Protein AF-A0A939J9A8-F1 (afdb_monomer_lite)

Radius of gyration: 15.21 Å; chains: 1; bounding box: 39×29×40 Å

Secondary structure (DSSP, 8-state):
--PPPHHHHHHHHHHIIIIIHHHHHHT-BTB---HHHHHHHHHHHHHHHHHH--HHHHHHHHHHTTSS-B-HHHHHHHH-TT----THHHHHHHHHHHHHHHHHHHTTSEEEETTTEEEE-HHHHHHHHHHHHTT-

Foldseek 3Di:
DDDPDVVVVVVLVVLCPPPQCVLVVVVAPPPPDDLVNLLVSCVVCVVVVVVVADPLLLLLLVVLVVDAKAFLLRSVCVVCVPDDDDDPVSVVNSVVSVVSQVSCVSSVQWDDDPNGIIHGDSNVVSSSVVVVVVVD

pLDDT: mean 75.61, std 18.68, range [32.75, 95.0]

Sequence (136 aa):
MFGLPEQILSAIIGALATFGAEVFSKYAPGKSETKKEADKAVDEVYANLVTQITKGNIKALKILDKEESQSPEQVREKMYPSIFLVGKQEKEFDGEFRYRLEYLRVLGLTYTHSGTEYSLTALGKSFLNRYKREGL

Organism: NCBI:txid2816474

Structure (mmCIF, N/CA/C/O backbone):
data_AF-A0A939J9A8-F1
#
_entry.id   AF-A0A939J9A8-F1
#
loop_
_atom_site.group_PDB
_atom_site.id
_atom_site.type_symbol
_atom_site.label_atom_id
_atom_site.label_alt_id
_atom_site.label_comp_id
_atom_site.label_asym_id
_atom_site.label_entity_id
_atom_site.label_seq_id
_atom_site.pdbx_PDB_ins_code
_atom_site.Cartn_x
_atom_site.Cartn_y
_atom_site.Cartn_z
_atom_site.occupancy
_atom_site.B_iso_or_equiv
_atom_site.auth_seq_id
_atom_site.auth_comp_id
_atom_site.auth_asym_id
_atom_site.auth_atom_id
_atom_site.pdbx_PDB_model_num
ATOM 1 N N . MET A 1 1 ? -5.006 -13.955 22.233 1.00 34.69 1 MET A N 1
ATOM 2 C CA . MET A 1 1 ? -3.596 -13.534 22.348 1.00 34.69 1 MET A CA 1
ATOM 3 C C . MET A 1 1 ? -2.996 -13.722 20.962 1.00 34.69 1 MET A C 1
ATOM 5 O O . MET A 1 1 ? -2.694 -14.846 20.603 1.00 34.69 1 MET A O 1
ATOM 9 N N . PHE A 1 2 ? -2.965 -12.678 20.137 1.00 32.75 2 PHE A N 1
ATOM 10 C CA . PHE A 1 2 ? -2.350 -12.728 18.807 1.00 32.75 2 PHE A CA 1
ATOM 11 C C . PHE A 1 2 ? -1.461 -11.496 18.675 1.00 32.75 2 PHE A C 1
ATOM 13 O O . PHE A 1 2 ? -1.844 -10.492 18.093 1.00 32.75 2 PHE A O 1
ATOM 20 N N . GLY A 1 3 ? -0.289 -11.554 19.307 1.00 35.94 3 GLY A N 1
ATOM 21 C CA . GLY A 1 3 ? 0.820 -10.730 18.853 1.00 35.94 3 GLY A CA 1
ATOM 22 C C . GLY A 1 3 ? 1.309 -11.351 17.554 1.00 35.94 3 GLY A C 1
ATOM 23 O O . GLY A 1 3 ? 1.575 -12.555 17.525 1.00 35.94 3 GLY A O 1
ATOM 24 N N . LEU A 1 4 ? 1.387 -10.573 16.476 1.00 41.69 4 LEU A N 1
ATOM 25 C CA . LEU A 1 4 ? 2.171 -10.993 15.320 1.00 41.69 4 LEU A CA 1
ATOM 26 C C . LEU A 1 4 ? 3.588 -11.310 15.836 1.00 41.69 4 LEU A C 1
ATOM 28 O O . LEU A 1 4 ? 4.176 -10.456 16.504 1.00 41.69 4 LEU A O 1
ATOM 32 N N . PRO A 1 5 ? 4.114 -12.528 15.619 1.00 44.69 5 PRO A N 1
ATOM 33 C CA . PRO A 1 5 ? 5.388 -12.927 16.201 1.00 44.69 5 PRO A CA 1
ATOM 34 C C . PRO A 1 5 ? 6.497 -11.994 15.712 1.00 44.69 5 PRO A C 1
ATOM 36 O O . PRO A 1 5 ? 6.554 -11.693 14.520 1.00 44.69 5 PRO A O 1
ATOM 39 N N . GLU A 1 6 ? 7.429 -11.605 16.585 1.00 42.38 6 GLU A N 1
ATOM 40 C CA . GLU A 1 6 ? 8.671 -10.885 16.228 1.00 42.38 6 GLU A CA 1
ATOM 41 C C . GLU A 1 6 ? 9.431 -11.538 15.055 1.00 42.38 6 GLU A C 1
ATOM 43 O O . GLU A 1 6 ? 10.187 -10.885 14.337 1.00 42.38 6 GLU A O 1
ATOM 48 N N . GLN A 1 7 ? 9.173 -12.825 14.814 1.00 41.09 7 GLN A N 1
ATOM 49 C CA . GLN A 1 7 ? 9.662 -13.606 13.682 1.00 41.09 7 GLN A CA 1
ATOM 50 C C . GLN A 1 7 ? 9.148 -13.099 12.325 1.00 41.09 7 GLN A C 1
ATOM 52 O O . GLN A 1 7 ? 9.891 -13.159 11.353 1.00 41.09 7 GLN A O 1
ATOM 57 N N . ILE A 1 8 ? 7.930 -12.548 12.237 1.00 44.16 8 ILE A N 1
ATOM 58 C CA . ILE A 1 8 ? 7.401 -11.935 11.005 1.00 44.16 8 ILE A CA 1
ATOM 59 C C . ILE A 1 8 ? 8.080 -10.588 10.758 1.00 44.16 8 ILE A C 1
ATOM 61 O O . ILE A 1 8 ? 8.473 -10.305 9.631 1.00 44.16 8 ILE A O 1
ATOM 65 N N . LEU A 1 9 ? 8.294 -9.787 11.806 1.00 37.41 9 LEU A N 1
ATOM 66 C CA . LEU A 1 9 ? 9.027 -8.522 11.703 1.00 37.41 9 LEU A CA 1
ATOM 67 C C . LEU A 1 9 ? 10.490 -8.763 11.285 1.00 37.41 9 LEU A C 1
ATOM 69 O O . LEU A 1 9 ? 10.992 -8.094 10.387 1.00 37.41 9 LEU A O 1
ATOM 73 N N . SER A 1 10 ? 11.139 -9.783 11.854 1.00 37.62 10 SER A N 1
ATOM 74 C CA . SER A 1 10 ? 12.488 -10.216 11.461 1.00 37.62 10 SER A CA 1
ATOM 75 C C . SER A 1 10 ? 12.539 -10.828 10.061 1.00 37.62 10 SER A C 1
ATOM 77 O O . SER A 1 10 ? 13.506 -10.597 9.343 1.00 37.62 10 SER A O 1
ATOM 79 N N . ALA A 1 11 ? 11.510 -11.561 9.629 1.00 40.38 11 ALA A N 1
ATOM 80 C CA . ALA A 1 11 ? 11.426 -12.095 8.269 1.00 40.38 11 ALA A CA 1
ATOM 81 C C . ALA A 1 11 ? 11.198 -10.989 7.227 1.00 40.38 11 ALA A C 1
ATOM 83 O O . ALA A 1 11 ? 11.768 -11.046 6.141 1.00 40.38 11 ALA A O 1
ATOM 84 N N . ILE A 1 12 ? 10.427 -9.952 7.569 1.00 44.69 12 ILE A N 1
ATOM 85 C CA . ILE A 1 12 ? 10.230 -8.760 6.734 1.00 44.69 12 ILE A CA 1
ATOM 86 C C . ILE A 1 12 ? 11.543 -7.976 6.618 1.00 44.69 12 ILE A C 1
ATOM 88 O O . ILE A 1 12 ? 11.954 -7.646 5.509 1.00 44.69 12 ILE A O 1
ATOM 92 N N . ILE A 1 13 ? 12.247 -7.746 7.730 1.00 45.38 13 ILE A N 1
ATOM 93 C CA . ILE A 1 13 ? 13.569 -7.095 7.736 1.00 45.38 13 ILE A CA 1
ATOM 94 C C . ILE A 1 13 ? 14.609 -7.950 6.985 1.00 45.38 13 ILE A C 1
ATOM 96 O O . ILE A 1 13 ? 15.407 -7.413 6.221 1.00 45.38 13 ILE A O 1
ATOM 100 N N . GLY A 1 14 ? 14.562 -9.277 7.127 1.00 42.84 14 GLY A N 1
ATOM 101 C CA . GLY A 1 14 ? 15.435 -10.220 6.423 1.00 42.84 14 GLY A CA 1
ATOM 102 C C . GLY A 1 14 ? 15.192 -10.271 4.911 1.00 42.84 14 GLY A C 1
ATOM 103 O O . GLY A 1 14 ? 16.150 -10.285 4.146 1.00 42.84 14 GLY A O 1
ATOM 104 N N . ALA A 1 15 ? 13.933 -10.219 4.466 1.00 41.22 15 ALA A N 1
ATOM 105 C CA . ALA A 1 15 ? 13.571 -10.156 3.046 1.00 41.22 15 ALA A CA 1
ATOM 106 C C . ALA A 1 15 ? 13.906 -8.792 2.405 1.00 41.22 15 ALA A C 1
ATOM 108 O O . ALA A 1 15 ? 14.199 -8.716 1.211 1.00 41.22 15 ALA A O 1
ATOM 109 N N . LEU A 1 16 ? 13.912 -7.716 3.201 1.00 48.53 16 LEU A N 1
ATOM 110 C CA . LEU A 1 16 ? 14.322 -6.370 2.787 1.00 48.53 16 LEU A CA 1
ATOM 111 C C . LEU A 1 16 ? 15.843 -6.215 2.642 1.00 48.53 16 LEU A C 1
ATOM 113 O O . LEU A 1 16 ? 16.293 -5.416 1.816 1.00 48.53 16 LEU A O 1
ATOM 117 N N . ALA A 1 17 ? 16.627 -6.969 3.417 1.00 46.38 17 ALA A N 1
ATOM 118 C CA . ALA A 1 17 ? 18.067 -6.764 3.554 1.00 46.38 17 ALA A CA 1
ATOM 119 C C . ALA A 1 17 ? 18.893 -7.127 2.309 1.00 46.38 17 ALA A C 1
ATOM 121 O O . ALA A 1 17 ? 20.022 -6.661 2.197 1.00 46.38 17 ALA A O 1
ATOM 122 N N . THR A 1 18 ? 18.378 -7.936 1.377 1.00 47.03 18 THR A N 1
ATOM 123 C CA . THR A 1 18 ? 19.220 -8.479 0.290 1.00 47.03 18 THR A CA 1
ATOM 124 C C . THR A 1 18 ? 18.895 -7.967 -1.112 1.00 47.03 18 THR A C 1
ATOM 126 O O . THR A 1 18 ? 19.705 -8.175 -2.007 1.00 47.03 18 THR A O 1
ATOM 129 N N . PHE A 1 19 ? 17.752 -7.307 -1.349 1.00 48.09 19 PHE A N 1
ATOM 130 C CA . PHE A 1 19 ? 17.405 -6.889 -2.723 1.00 48.09 19 PHE A CA 1
ATOM 131 C C . PHE A 1 19 ? 16.561 -5.611 -2.830 1.00 48.09 19 PHE A C 1
ATOM 133 O O . PHE A 1 19 ? 16.788 -4.793 -3.718 1.00 48.09 19 PHE A O 1
ATOM 140 N N . GLY A 1 20 ? 15.606 -5.394 -1.916 1.00 48.44 20 GLY A N 1
ATOM 141 C CA . GLY A 1 20 ? 14.723 -4.222 -1.962 1.00 48.44 20 GLY A CA 1
ATOM 142 C C . GLY A 1 20 ? 15.446 -2.909 -1.645 1.00 48.44 20 GLY A C 1
ATOM 143 O O . GLY A 1 20 ? 15.304 -1.929 -2.372 1.00 48.44 20 GLY A O 1
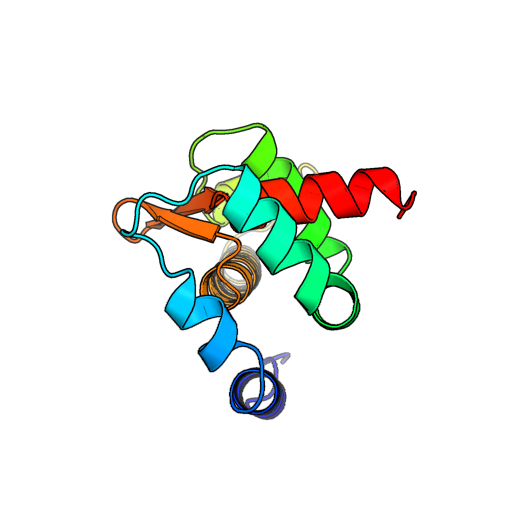ATOM 144 N N . ALA A 1 21 ? 16.274 -2.885 -0.599 1.00 50.69 21 ALA A N 1
ATOM 145 C CA . ALA A 1 21 ? 16.900 -1.649 -0.129 1.00 50.69 21 ALA A CA 1
ATOM 146 C C . ALA A 1 21 ? 17.854 -1.005 -1.158 1.00 50.69 21 ALA A C 1
ATOM 148 O O . ALA A 1 21 ? 17.912 0.219 -1.262 1.00 50.69 21 ALA A O 1
ATOM 149 N N . GLU A 1 22 ? 18.584 -1.796 -1.948 1.00 47.66 22 GLU A N 1
ATOM 150 C CA . GLU A 1 22 ? 19.593 -1.269 -2.879 1.00 47.66 22 GLU A CA 1
ATOM 151 C C . GLU A 1 22 ? 18.979 -0.695 -4.166 1.00 47.66 22 GLU A C 1
ATOM 153 O O . GLU A 1 22 ? 19.439 0.328 -4.676 1.00 47.66 22 GLU A O 1
ATOM 158 N N . VAL A 1 23 ? 17.895 -1.297 -4.665 1.00 52.19 23 VAL A N 1
ATOM 159 C CA . VAL A 1 23 ? 17.161 -0.759 -5.818 1.00 52.19 23 VAL A CA 1
ATOM 160 C C . VAL A 1 23 ? 16.297 0.426 -5.386 1.00 52.19 23 VAL A C 1
ATOM 162 O O . VAL A 1 23 ? 16.413 1.500 -5.965 1.00 52.19 23 VAL A O 1
ATOM 165 N N . PHE A 1 24 ? 15.508 0.301 -4.316 1.00 53.47 24 PHE A N 1
ATOM 166 C CA . PHE A 1 24 ? 14.611 1.379 -3.882 1.00 53.47 24 PHE A CA 1
ATOM 167 C C . PHE A 1 24 ? 15.338 2.577 -3.254 1.00 53.47 24 PHE A C 1
ATOM 169 O O . PHE A 1 24 ? 14.811 3.682 -3.305 1.00 53.47 24 PHE A O 1
ATOM 176 N N . SER A 1 25 ? 16.568 2.425 -2.742 1.00 52.91 25 SER A N 1
ATOM 177 C CA . SER A 1 25 ? 17.379 3.581 -2.315 1.00 52.91 25 SER A CA 1
ATOM 178 C C . SER A 1 25 ? 17.869 4.440 -3.484 1.00 52.91 25 SER A C 1
ATOM 180 O O . SER A 1 25 ? 17.976 5.660 -3.339 1.00 52.91 25 SER A O 1
ATOM 182 N N . LYS A 1 26 ? 18.121 3.847 -4.663 1.00 47.97 26 LYS A N 1
ATOM 183 C CA . LYS A 1 26 ? 18.420 4.614 -5.888 1.00 47.97 26 LYS A CA 1
ATOM 184 C C . LYS A 1 26 ? 17.226 5.459 -6.321 1.00 47.97 26 LYS A C 1
ATOM 186 O O . LYS A 1 26 ? 17.440 6.550 -6.851 1.00 47.97 26 LYS A O 1
ATOM 191 N N . TYR A 1 27 ? 16.027 4.961 -6.024 1.00 51.34 27 TYR A N 1
ATOM 192 C CA . TYR A 1 27 ? 14.739 5.537 -6.391 1.00 51.34 27 TYR A CA 1
ATOM 193 C C . TYR A 1 27 ? 13.975 6.147 -5.190 1.00 51.34 27 TYR A C 1
ATOM 195 O O . TYR A 1 27 ? 12.745 6.187 -5.131 1.00 51.34 27 TYR A O 1
ATOM 203 N N . ALA A 1 28 ? 14.711 6.557 -4.149 1.00 46.53 28 ALA A N 1
ATOM 204 C CA . ALA A 1 28 ? 14.122 7.071 -2.917 1.00 46.53 28 ALA A CA 1
ATOM 205 C C . ALA A 1 28 ? 13.477 8.463 -3.118 1.00 46.53 28 ALA A C 1
ATOM 207 O O . ALA A 1 28 ? 13.949 9.255 -3.943 1.00 46.53 28 ALA A O 1
ATOM 208 N N . PRO A 1 29 ? 12.443 8.815 -2.325 1.00 42.66 29 PRO A N 1
ATOM 209 C CA . PRO A 1 29 ? 11.700 10.063 -2.490 1.00 42.66 29 PRO A CA 1
ATOM 210 C C . PRO A 1 29 ? 12.617 11.285 -2.332 1.00 42.66 29 PRO A C 1
ATOM 212 O O . PRO A 1 29 ? 13.318 11.407 -1.330 1.00 42.66 29 PRO A O 1
ATOM 215 N N . GLY A 1 30 ? 12.604 12.198 -3.309 1.00 42.16 30 GLY A N 1
ATOM 216 C CA . GLY A 1 30 ? 13.393 13.442 -3.288 1.00 42.16 30 GLY A CA 1
ATOM 217 C C . GLY A 1 30 ? 14.303 13.640 -4.502 1.00 42.16 30 GLY A C 1
ATOM 218 O O . GLY A 1 30 ? 14.741 14.760 -4.762 1.00 42.16 30 GLY A O 1
ATOM 219 N N . LYS A 1 31 ? 14.534 12.592 -5.299 1.00 46.78 31 LYS A N 1
ATOM 220 C CA . LYS A 1 31 ? 15.016 12.733 -6.677 1.00 46.78 31 LYS A CA 1
ATOM 221 C C . LYS A 1 31 ? 13.796 12.813 -7.590 1.00 46.78 31 LYS A C 1
ATOM 223 O O . LYS A 1 31 ? 12.876 12.017 -7.454 1.00 46.78 31 LYS A O 1
ATOM 228 N N . SER A 1 32 ? 13.750 13.818 -8.461 1.00 43.00 32 SER A N 1
ATOM 229 C CA . SER A 1 32 ? 12.688 13.985 -9.459 1.00 43.00 32 SER A CA 1
ATOM 230 C C . SER A 1 32 ? 12.690 12.792 -10.418 1.00 43.00 32 SER A C 1
ATOM 232 O O . SER A 1 32 ? 13.319 12.847 -11.471 1.00 43.00 32 SER A O 1
ATOM 234 N N . GLU A 1 33 ? 12.006 11.713 -10.057 1.00 56.88 33 GLU A N 1
ATOM 235 C CA . GLU A 1 33 ? 11.796 10.579 -10.946 1.00 56.88 33 GLU A CA 1
ATOM 236 C C . GLU A 1 33 ? 10.790 10.945 -12.016 1.00 56.88 33 GLU A C 1
ATOM 238 O O . GLU A 1 33 ? 9.622 11.247 -11.752 1.00 56.88 33 GLU A O 1
ATOM 243 N N . THR A 1 34 ? 11.240 10.888 -13.260 1.00 65.31 34 THR A N 1
ATOM 244 C CA . THR A 1 34 ? 10.308 10.912 -14.374 1.00 65.31 34 THR A CA 1
ATOM 245 C C . THR A 1 34 ? 9.500 9.613 -14.360 1.00 65.31 34 THR A C 1
ATOM 247 O O . THR A 1 34 ? 10.016 8.539 -14.053 1.00 65.31 34 THR A O 1
ATOM 250 N N . LYS A 1 35 ? 8.222 9.674 -14.750 1.00 69.38 35 LYS A N 1
ATOM 251 C CA . LYS A 1 35 ? 7.342 8.493 -14.863 1.00 69.38 35 LYS A CA 1
ATOM 252 C C . LYS A 1 35 ? 8.006 7.310 -15.595 1.00 69.38 35 LYS A C 1
ATOM 254 O O . LYS A 1 35 ? 7.799 6.162 -15.229 1.00 69.38 35 LYS A O 1
ATOM 259 N N . LYS A 1 36 ? 8.838 7.599 -16.603 1.00 75.31 36 LYS A N 1
ATOM 260 C CA . LYS A 1 36 ? 9.565 6.602 -17.402 1.00 75.31 36 LYS A CA 1
ATOM 261 C C 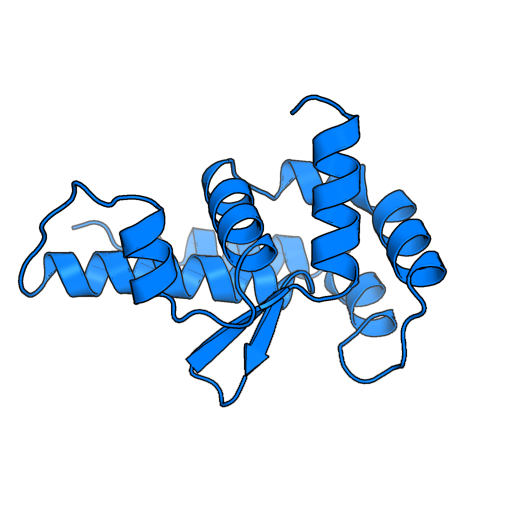. LYS A 1 36 ? 10.628 5.840 -16.598 1.00 75.31 36 LYS A C 1
ATOM 263 O O . LYS A 1 36 ? 10.828 4.653 -16.839 1.00 75.31 36 LYS A O 1
ATOM 268 N N . GLU A 1 37 ? 11.314 6.507 -15.675 1.00 72.06 37 GLU A N 1
ATOM 269 C CA . GLU A 1 37 ? 12.309 5.873 -14.802 1.00 72.06 37 GLU A CA 1
ATOM 270 C C . GLU A 1 37 ? 11.631 4.980 -13.766 1.00 72.06 37 GLU A C 1
ATOM 272 O O . GLU A 1 37 ? 12.075 3.851 -13.569 1.00 72.06 37 GLU A O 1
ATOM 277 N N . ALA A 1 38 ? 10.511 5.436 -13.199 1.00 71.81 38 ALA A N 1
ATOM 278 C CA . ALA A 1 38 ? 9.699 4.638 -12.287 1.00 71.81 38 ALA A CA 1
ATOM 279 C C . ALA A 1 38 ? 9.117 3.388 -12.971 1.00 71.81 38 ALA A C 1
ATOM 281 O O . ALA A 1 38 ? 9.194 2.292 -12.419 1.00 71.81 38 ALA A O 1
ATOM 282 N N . ASP A 1 39 ? 8.592 3.528 -14.195 1.00 78.06 39 ASP A N 1
ATOM 283 C CA . ASP A 1 39 ? 8.086 2.398 -14.984 1.00 78.06 39 ASP A CA 1
ATOM 284 C C . ASP A 1 39 ? 9.194 1.362 -15.245 1.00 78.06 39 ASP A C 1
ATOM 286 O O . ASP A 1 39 ? 8.981 0.170 -15.034 1.00 78.06 39 ASP A O 1
ATOM 290 N N . LYS A 1 40 ? 10.401 1.808 -15.623 1.00 77.69 40 LYS A N 1
ATOM 291 C CA . LYS A 1 40 ? 11.547 0.915 -15.851 1.00 77.69 40 LYS A CA 1
ATOM 292 C C . LYS A 1 40 ? 12.007 0.218 -14.566 1.00 77.69 40 LYS A C 1
ATOM 294 O O . LYS A 1 40 ? 12.240 -0.986 -14.583 1.00 77.69 40 LYS A O 1
ATOM 299 N N . ALA A 1 41 ? 12.121 0.957 -13.463 1.00 76.69 41 ALA A N 1
ATOM 300 C CA . ALA A 1 41 ? 12.528 0.407 -12.173 1.00 76.69 41 ALA A CA 1
ATOM 301 C C . ALA A 1 41 ? 11.544 -0.665 -11.692 1.00 76.69 41 ALA A C 1
ATOM 303 O O . ALA A 1 41 ? 11.955 -1.755 -11.298 1.00 76.69 41 ALA A O 1
ATOM 304 N N . VAL A 1 42 ? 10.239 -0.384 -11.792 1.00 79.88 42 VAL A N 1
ATOM 305 C CA . VAL A 1 42 ? 9.192 -1.374 -11.529 1.00 79.88 42 VAL A CA 1
ATOM 306 C C . VAL A 1 42 ? 9.367 -2.567 -12.450 1.00 79.88 42 VAL A C 1
ATOM 308 O O . VAL A 1 42 ? 9.305 -3.692 -11.967 1.00 79.88 42 VAL A O 1
ATOM 311 N N . ASP A 1 43 ? 9.623 -2.361 -13.742 1.00 81.62 43 ASP A N 1
ATOM 312 C CA . ASP A 1 43 ? 9.697 -3.471 -14.681 1.00 81.62 43 ASP A CA 1
ATOM 313 C C . ASP A 1 43 ? 10.792 -4.495 -14.353 1.00 81.62 43 ASP A C 1
ATOM 315 O O . ASP A 1 43 ? 10.584 -5.693 -14.570 1.00 81.62 43 ASP A O 1
ATOM 319 N N . GLU A 1 44 ? 11.907 -4.031 -13.787 1.00 78.06 44 GLU A N 1
ATOM 320 C CA . GLU A 1 44 ? 13.048 -4.849 -13.363 1.00 78.06 44 GLU A CA 1
ATOM 321 C C . GLU A 1 44 ? 12.771 -5.643 -12.074 1.00 78.06 44 GLU A C 1
ATOM 323 O O . GLU A 1 44 ? 13.263 -6.761 -11.922 1.00 78.06 44 GLU A O 1
ATOM 328 N N . VAL A 1 45 ? 11.965 -5.104 -11.151 1.00 75.69 45 VAL A N 1
ATOM 329 C CA . VAL A 1 45 ? 11.737 -5.713 -9.822 1.00 75.69 45 VAL A CA 1
ATOM 330 C C . VAL A 1 45 ? 10.342 -6.297 -9.623 1.00 75.69 45 VAL A C 1
ATOM 332 O O . VAL A 1 45 ? 10.091 -6.945 -8.606 1.00 75.69 45 VAL A O 1
ATOM 335 N N . TYR A 1 46 ? 9.425 -6.097 -10.570 1.00 81.88 46 TYR A N 1
ATOM 336 C CA . TYR A 1 46 ? 8.003 -6.390 -10.396 1.00 81.88 46 TYR A CA 1
ATOM 337 C C . TYR A 1 46 ? 7.731 -7.851 -10.018 1.00 81.88 46 TYR A C 1
ATOM 339 O O . TYR A 1 46 ? 6.954 -8.098 -9.098 1.00 81.88 46 TYR A O 1
ATOM 347 N N . ALA A 1 47 ? 8.395 -8.816 -10.666 1.00 82.75 47 ALA A N 1
ATOM 348 C CA . ALA A 1 47 ? 8.208 -10.242 -10.378 1.00 82.75 47 ALA A CA 1
ATOM 349 C C . ALA A 1 47 ? 8.540 -10.595 -8.915 1.00 82.75 47 ALA A C 1
ATOM 351 O O . ALA A 1 47 ? 7.871 -11.424 -8.303 1.00 82.75 47 ALA A O 1
ATOM 352 N N . ASN A 1 48 ? 9.527 -9.919 -8.326 1.00 77.56 48 ASN A N 1
ATOM 353 C CA . ASN A 1 48 ? 9.883 -10.098 -6.921 1.00 77.56 48 ASN A CA 1
ATOM 354 C C . ASN A 1 48 ? 8.955 -9.298 -6.006 1.00 77.56 48 ASN A C 1
ATOM 356 O O . ASN A 1 48 ? 8.564 -9.772 -4.947 1.00 77.56 48 ASN A O 1
ATOM 360 N N . LEU A 1 49 ? 8.573 -8.091 -6.413 1.00 78.25 49 LEU A N 1
ATOM 361 C CA . LEU A 1 49 ? 7.725 -7.217 -5.615 1.00 78.25 49 LEU A CA 1
ATOM 362 C C . LEU A 1 49 ? 6.304 -7.783 -5.469 1.00 78.25 49 LEU A C 1
ATOM 364 O O . LEU A 1 49 ? 5.737 -7.765 -4.379 1.00 78.25 49 LEU A O 1
ATOM 368 N N . VAL A 1 50 ? 5.736 -8.343 -6.539 1.00 84.75 50 VAL A N 1
ATOM 369 C CA . VAL A 1 50 ? 4.371 -8.887 -6.530 1.00 84.75 50 VAL A CA 1
ATOM 370 C C . VAL A 1 50 ? 4.240 -10.120 -5.629 1.00 84.75 50 VAL A C 1
ATOM 372 O O . VAL A 1 50 ? 3.193 -10.304 -5.016 1.00 84.75 50 VAL A O 1
ATOM 375 N N . THR A 1 51 ? 5.299 -10.924 -5.466 1.00 83.25 51 THR A N 1
ATOM 376 C CA . THR A 1 51 ? 5.281 -12.097 -4.565 1.00 83.25 51 THR A CA 1
ATOM 377 C C . THR A 1 51 ? 5.306 -11.710 -3.088 1.00 83.25 51 THR A C 1
ATOM 379 O O . THR A 1 51 ? 4.849 -12.477 -2.243 1.00 83.25 51 THR A O 1
ATOM 382 N N . GLN A 1 52 ? 5.783 -10.505 -2.772 1.00 80.06 52 GLN A N 1
ATOM 383 C CA . GLN A 1 52 ? 5.829 -9.974 -1.410 1.00 80.06 52 GLN A CA 1
ATOM 384 C C . GLN A 1 52 ? 4.567 -9.177 -1.032 1.00 80.06 52 GLN A C 1
ATOM 386 O O . GLN A 1 52 ? 4.327 -8.870 0.137 1.00 80.06 52 GLN A O 1
ATOM 391 N N . ILE A 1 53 ? 3.721 -8.841 -2.008 1.00 85.00 53 ILE A N 1
ATOM 392 C CA . ILE A 1 53 ? 2.556 -7.981 -1.807 1.00 85.00 53 ILE A CA 1
ATOM 393 C C . ILE A 1 53 ? 1.277 -8.813 -1.712 1.00 85.00 53 ILE A C 1
ATOM 395 O O . ILE A 1 53 ? 0.866 -9.509 -2.632 1.00 85.00 53 ILE A O 1
ATOM 399 N N . THR A 1 54 ? 0.590 -8.695 -0.574 1.00 88.56 54 THR A N 1
ATOM 400 C CA . THR A 1 54 ? -0.690 -9.383 -0.345 1.00 88.56 54 THR A CA 1
ATOM 401 C C . THR A 1 54 ? -1.854 -8.693 -1.066 1.00 88.56 54 THR A C 1
ATOM 403 O O . THR A 1 54 ? -1.815 -7.493 -1.341 1.00 88.56 54 THR A O 1
ATOM 406 N N . LYS A 1 55 ? -2.977 -9.398 -1.269 1.00 88.31 55 LYS A N 1
ATOM 407 C CA . LYS A 1 55 ? -4.215 -8.787 -1.803 1.00 88.31 55 LYS A CA 1
ATOM 408 C C . LYS A 1 55 ? -4.694 -7.582 -0.978 1.00 88.31 55 LYS A C 1
ATOM 410 O O . LYS A 1 55 ? -5.197 -6.610 -1.538 1.00 88.31 55 LYS A O 1
ATOM 415 N N . GLY A 1 56 ? -4.507 -7.618 0.344 1.00 88.31 56 GLY A N 1
ATOM 416 C CA . GLY A 1 56 ? -4.821 -6.485 1.221 1.00 88.31 56 GLY A CA 1
ATOM 417 C C . GLY A 1 56 ? -3.918 -5.272 0.970 1.00 88.31 56 GLY A C 1
ATOM 418 O O . GLY A 1 56 ? -4.396 -4.142 0.979 1.00 88.31 56 GLY A O 1
ATOM 419 N N . ASN A 1 57 ? -2.637 -5.498 0.656 1.00 93.00 57 ASN A N 1
ATOM 420 C CA . ASN A 1 57 ? -1.707 -4.435 0.266 1.00 93.00 57 ASN A CA 1
ATOM 421 C C . ASN A 1 57 ? -2.146 -3.793 -1.055 1.00 93.00 57 ASN A C 1
ATOM 423 O O . ASN A 1 57 ? -2.227 -2.573 -1.142 1.00 93.00 57 ASN A O 1
ATOM 427 N N . ILE A 1 58 ? -2.522 -4.604 -2.051 1.00 93.94 58 ILE A N 1
ATOM 428 C CA . ILE A 1 58 ? -3.069 -4.102 -3.321 1.00 93.94 58 ILE A CA 1
ATOM 429 C C . ILE A 1 58 ? -4.327 -3.264 -3.089 1.00 93.94 58 ILE A C 1
ATOM 431 O O . ILE A 1 58 ? -4.484 -2.205 -3.694 1.00 93.94 58 ILE A O 1
ATOM 435 N N . LYS A 1 59 ? -5.231 -3.706 -2.207 1.00 92.88 59 LYS A N 1
ATOM 436 C CA . LYS A 1 59 ? -6.446 -2.950 -1.881 1.00 92.88 59 LYS A CA 1
ATOM 437 C C . LYS A 1 59 ? -6.116 -1.606 -1.222 1.00 92.88 59 LYS A C 1
ATOM 439 O O . LYS A 1 59 ? -6.738 -0.615 -1.589 1.00 92.88 59 LYS A O 1
ATOM 444 N N . ALA A 1 60 ? -5.124 -1.555 -0.329 1.00 93.56 60 ALA A N 1
ATOM 445 C CA . ALA A 1 60 ? -4.641 -0.303 0.263 1.00 93.56 60 ALA A CA 1
ATOM 446 C C . ALA A 1 60 ? -4.073 0.637 -0.810 1.00 93.56 60 ALA A C 1
ATOM 448 O O . ALA A 1 60 ? -4.505 1.779 -0.914 1.00 93.56 60 ALA A O 1
ATOM 449 N N . LEU A 1 61 ? -3.185 0.133 -1.672 1.00 94.50 61 LEU A N 1
ATOM 450 C CA . LEU A 1 61 ? -2.614 0.910 -2.774 1.00 94.50 61 LEU A CA 1
ATOM 451 C C . LEU A 1 61 ? -3.712 1.455 -3.706 1.00 94.50 61 LEU A C 1
ATOM 453 O O . LEU A 1 61 ? -3.676 2.622 -4.068 1.00 94.50 61 LEU A O 1
ATOM 457 N N . LYS A 1 62 ? -4.732 0.653 -4.047 1.00 95.00 62 LYS A N 1
ATOM 458 C CA . LYS A 1 62 ? -5.882 1.093 -4.864 1.00 95.00 62 LYS A CA 1
ATOM 459 C C . LYS A 1 62 ? -6.730 2.179 -4.192 1.00 95.00 62 LYS A C 1
ATOM 461 O O . LYS A 1 62 ? -7.375 2.943 -4.903 1.00 95.00 62 LYS A O 1
ATOM 466 N N . ILE A 1 63 ? -6.780 2.223 -2.859 1.00 94.88 63 ILE A N 1
ATOM 467 C CA . ILE A 1 63 ? -7.434 3.309 -2.114 1.00 94.88 63 ILE A CA 1
ATOM 468 C C . ILE A 1 63 ? -6.594 4.587 -2.237 1.00 94.88 63 ILE A C 1
ATOM 470 O O . ILE A 1 63 ? -7.135 5.624 -2.601 1.00 94.88 63 ILE A O 1
ATOM 474 N N . LEU A 1 64 ? -5.277 4.489 -2.035 1.00 94.44 64 LEU A N 1
ATOM 475 C CA . LEU A 1 64 ? -4.335 5.610 -2.164 1.00 94.44 64 LEU A CA 1
ATOM 476 C C . LEU A 1 64 ? -4.141 6.108 -3.611 1.00 94.44 64 LEU A C 1
ATOM 478 O O . LEU A 1 64 ? -3.646 7.203 -3.824 1.00 94.44 64 LEU A O 1
ATOM 482 N N . ASP A 1 65 ? -4.498 5.315 -4.623 1.00 94.12 65 ASP A N 1
ATOM 483 C CA . ASP A 1 65 ? -4.481 5.735 -6.038 1.00 94.12 65 ASP A CA 1
ATOM 484 C C . ASP A 1 65 ? -5.626 6.702 -6.371 1.00 94.12 65 ASP A C 1
ATOM 486 O O . ASP A 1 65 ? -5.546 7.462 -7.333 1.00 94.12 65 ASP A O 1
ATOM 490 N N . LYS A 1 66 ? -6.714 6.649 -5.593 1.00 91.19 66 LYS A N 1
ATOM 491 C CA . LYS A 1 66 ? -7.929 7.444 -5.816 1.00 91.19 66 LYS A CA 1
ATOM 492 C C . LYS A 1 66 ? -7.964 8.740 -5.014 1.00 91.19 66 LYS A C 1
ATOM 494 O O . LYS A 1 66 ? -8.711 9.638 -5.380 1.00 91.19 66 LYS A O 1
ATOM 499 N N . GLU A 1 67 ? -7.195 8.809 -3.936 1.00 86.00 67 GLU A N 1
ATOM 500 C CA . GLU A 1 67 ? -7.209 9.888 -2.949 1.00 86.00 67 GLU A CA 1
ATOM 501 C C . GLU A 1 67 ? -5.781 10.409 -2.768 1.00 86.00 67 GLU A C 1
ATOM 503 O O . GLU A 1 67 ? -4.840 9.622 -2.826 1.00 86.00 67 GLU A O 1
ATOM 508 N N . GLU A 1 68 ? -5.588 11.708 -2.534 1.00 79.19 68 GLU A N 1
ATOM 509 C CA . GLU A 1 68 ? -4.231 12.268 -2.439 1.00 79.19 68 GLU A CA 1
ATOM 510 C C . GLU A 1 68 ? -3.439 11.720 -1.250 1.00 79.19 68 GLU A C 1
ATOM 512 O O . GLU A 1 68 ? -2.323 11.246 -1.442 1.00 79.19 68 GLU A O 1
ATOM 517 N N . SER A 1 69 ? -3.997 11.774 -0.039 1.00 90.69 69 SER A N 1
ATOM 518 C CA . SER A 1 69 ? -3.316 11.420 1.212 1.00 90.69 69 SER A CA 1
ATOM 519 C C . SER A 1 69 ? -4.321 10.840 2.200 1.00 90.69 69 SER A C 1
ATOM 521 O O . SER A 1 69 ? -5.429 11.366 2.309 1.00 90.69 69 SER A O 1
ATOM 523 N N . GLN A 1 70 ? -3.994 9.722 2.855 1.00 94.56 70 GLN A N 1
ATOM 524 C CA . GLN A 1 70 ? -4.910 9.030 3.772 1.00 94.56 70 GLN A CA 1
ATOM 525 C C . GLN A 1 70 ? -4.203 8.516 5.026 1.00 94.56 70 GLN A C 1
ATOM 527 O O . GLN A 1 70 ? -3.110 7.949 4.950 1.00 94.56 70 GLN A O 1
ATOM 532 N N . SER A 1 71 ? -4.856 8.638 6.178 1.00 93.81 71 SER A N 1
ATOM 533 C CA . SER A 1 71 ? -4.406 8.013 7.423 1.00 93.81 71 SER A CA 1
ATOM 534 C C . SER A 1 71 ? -4.669 6.493 7.424 1.00 93.81 71 SER A C 1
ATOM 536 O O . SER A 1 71 ? -5.520 6.007 6.664 1.00 93.81 71 SER A O 1
ATOM 538 N N . PRO A 1 72 ? -3.981 5.706 8.277 1.00 91.75 72 PRO A N 1
ATOM 539 C CA . PRO A 1 72 ? -4.262 4.277 8.440 1.00 91.75 72 PRO A CA 1
ATOM 540 C C . PRO A 1 72 ? -5.738 3.965 8.714 1.00 91.75 72 PRO A C 1
ATOM 542 O O . PRO A 1 72 ? -6.294 3.036 8.124 1.00 91.75 72 PRO A O 1
ATOM 545 N N . GLU A 1 73 ? -6.376 4.775 9.554 1.00 91.56 73 GLU A N 1
ATOM 546 C CA . GLU A 1 73 ? -7.773 4.646 9.961 1.00 91.56 73 GLU A CA 1
ATOM 547 C C . GLU A 1 73 ? -8.706 4.867 8.759 1.00 91.56 73 GLU A C 1
ATOM 549 O O . GLU A 1 73 ? -9.582 4.049 8.482 1.00 91.56 73 GLU A O 1
ATOM 554 N N . GLN A 1 74 ? -8.456 5.903 7.952 1.00 93.19 74 GLN A N 1
ATOM 555 C CA . GLN A 1 74 ? -9.242 6.173 6.745 1.00 93.19 74 GLN A CA 1
ATOM 556 C C . GLN A 1 74 ? -9.103 5.061 5.695 1.00 93.19 74 GLN A C 1
ATOM 558 O O . GLN A 1 74 ? -10.078 4.694 5.028 1.00 93.19 74 GLN A O 1
ATOM 5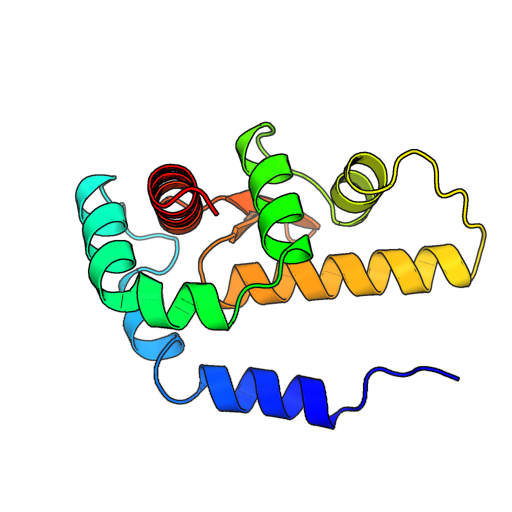63 N N . VAL A 1 75 ? -7.898 4.497 5.535 1.00 93.56 75 VAL A N 1
ATOM 564 C CA . VAL A 1 75 ? -7.675 3.349 4.643 1.00 93.56 75 VAL A CA 1
ATOM 565 C C . VAL A 1 75 ? -8.427 2.121 5.161 1.00 93.56 75 VAL A C 1
ATOM 567 O O . VAL A 1 75 ? -9.056 1.420 4.363 1.00 93.56 75 VAL A O 1
ATOM 570 N N . ARG A 1 76 ? -8.420 1.873 6.477 1.00 91.12 76 ARG A N 1
ATOM 571 C CA . ARG A 1 76 ? -9.186 0.790 7.112 1.00 91.12 76 ARG A CA 1
ATOM 572 C C . ARG A 1 76 ? -10.678 0.929 6.850 1.00 91.12 76 ARG A C 1
ATOM 574 O O . ARG A 1 76 ? -11.287 -0.032 6.381 1.00 91.12 76 ARG A O 1
ATOM 581 N N . GLU A 1 7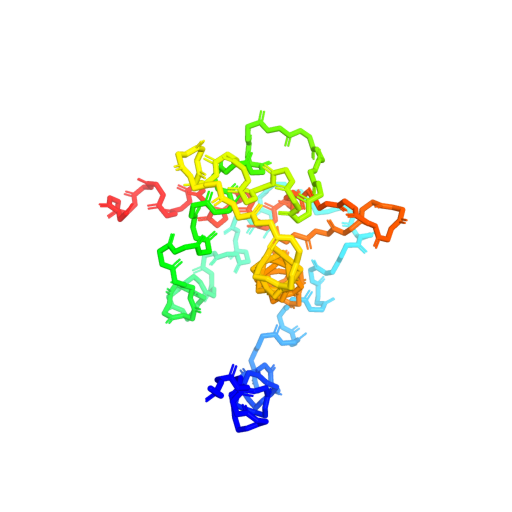7 ? -11.259 2.094 7.113 1.00 92.06 77 GLU A N 1
ATOM 582 C CA . GLU A 1 77 ? -12.695 2.348 6.936 1.00 92.06 77 GLU A CA 1
ATOM 583 C C . GLU A 1 77 ? -13.140 2.113 5.496 1.00 92.06 77 GLU A C 1
ATOM 585 O O . GLU A 1 77 ? -14.132 1.432 5.250 1.00 92.06 77 GLU A O 1
ATOM 590 N N . LYS A 1 78 ? -12.361 2.583 4.519 1.00 93.06 78 LYS A N 1
ATOM 591 C CA . LYS A 1 78 ? -12.641 2.331 3.098 1.00 93.06 78 LYS A CA 1
ATOM 592 C C . LYS A 1 78 ? -12.471 0.860 2.720 1.00 93.06 78 LYS A C 1
ATOM 594 O O . LYS A 1 78 ? -13.149 0.354 1.823 1.00 93.06 78 LYS A O 1
ATOM 599 N N . MET A 1 79 ? -11.550 0.156 3.371 1.00 90.94 79 MET A N 1
ATOM 600 C CA . MET A 1 79 ? -11.297 -1.254 3.100 1.00 90.94 79 MET A CA 1
ATOM 601 C C . MET A 1 79 ? -12.365 -2.168 3.705 1.00 90.94 79 MET A C 1
ATOM 603 O O . MET A 1 79 ? -12.702 -3.187 3.090 1.00 90.94 79 MET A O 1
ATOM 607 N N . TYR A 1 80 ? -12.891 -1.796 4.868 1.00 89.25 80 TYR A N 1
ATOM 608 C CA . TYR A 1 80 ? -13.843 -2.563 5.660 1.00 89.25 80 TYR A CA 1
ATOM 609 C C . TYR A 1 80 ? -14.961 -1.661 6.215 1.00 89.25 80 TYR A C 1
ATOM 611 O O . TYR A 1 80 ? -15.093 -1.526 7.431 1.00 89.25 80 TYR A O 1
ATOM 619 N N . PRO A 1 81 ? -15.809 -1.080 5.346 1.00 87.44 81 PRO A N 1
ATOM 620 C CA . PRO A 1 81 ? -16.808 -0.086 5.756 1.00 87.44 81 PRO A CA 1
ATOM 621 C C . PRO A 1 81 ? -17.908 -0.654 6.660 1.00 87.44 81 PRO A C 1
ATOM 623 O O . PRO A 1 81 ? -18.604 0.092 7.335 1.00 87.44 81 PRO A O 1
ATOM 626 N N . SER A 1 82 ? -18.080 -1.978 6.671 1.00 86.94 82 SER A N 1
ATOM 627 C CA . SER A 1 82 ? -19.106 -2.669 7.460 1.00 86.94 82 SER A CA 1
ATOM 628 C C . SER A 1 82 ? -18.586 -3.225 8.788 1.00 86.94 82 SER A C 1
ATOM 630 O O . SER A 1 82 ? -19.342 -3.872 9.508 1.00 86.94 82 SER A O 1
ATOM 632 N N . ILE A 1 83 ? -17.302 -3.029 9.105 1.00 84.19 83 ILE A N 1
ATOM 633 C CA . ILE A 1 83 ? -16.720 -3.481 10.368 1.00 84.19 83 ILE A CA 1
ATOM 634 C C . ILE A 1 83 ? -16.837 -2.351 11.390 1.00 84.19 83 ILE A C 1
ATOM 636 O O . ILE A 1 83 ? -16.206 -1.307 11.244 1.00 84.19 83 ILE A O 1
ATOM 640 N N . PHE A 1 84 ? -17.622 -2.592 12.440 1.00 81.94 84 PHE A N 1
ATOM 641 C CA . PHE A 1 84 ? -17.735 -1.701 13.590 1.00 81.94 84 PHE A CA 1
ATOM 642 C C . PHE A 1 84 ? -16.984 -2.319 14.772 1.00 81.94 84 PHE A C 1
ATOM 644 O O . PHE A 1 84 ? -17.410 -3.337 15.319 1.00 81.94 84 PHE A O 1
ATOM 651 N N . LEU A 1 85 ? -15.844 -1.733 15.133 1.00 82.44 85 LEU A N 1
ATOM 652 C CA . LEU A 1 85 ? -15.057 -2.120 16.304 1.00 82.44 85 LEU A CA 1
ATOM 653 C C . LEU A 1 85 ? -15.076 -0.974 17.306 1.00 82.44 85 LEU A C 1
ATOM 655 O O . LEU A 1 85 ? -15.181 0.182 16.918 1.00 82.44 85 LEU A O 1
ATOM 659 N N . VAL A 1 86 ? -14.958 -1.302 18.591 1.00 82.12 86 VAL A N 1
ATOM 660 C CA . VAL A 1 86 ? -14.866 -0.303 19.659 1.00 82.12 86 VAL A CA 1
ATOM 661 C C . VAL A 1 86 ? -13.731 -0.639 20.618 1.00 82.12 86 VAL A C 1
ATOM 663 O O . VAL A 1 86 ? -13.463 -1.803 20.937 1.00 82.12 86 VAL A O 1
ATOM 666 N N . GLY A 1 87 ? -13.060 0.397 21.114 1.00 85.75 87 GLY A N 1
ATOM 667 C CA . GLY A 1 87 ? -12.085 0.277 22.193 1.00 85.75 87 GLY A CA 1
ATOM 668 C C . GLY A 1 87 ? -10.810 -0.451 21.766 1.00 85.75 87 GLY A C 1
ATOM 669 O O . GLY A 1 87 ? -10.081 0.002 20.890 1.00 85.75 87 GLY A O 1
ATOM 670 N N . LYS A 1 88 ? -10.475 -1.560 22.435 1.00 85.38 88 LYS A N 1
ATOM 671 C CA . LYS A 1 88 ? -9.186 -2.243 22.230 1.00 85.38 88 LYS A CA 1
ATOM 672 C C . LYS A 1 88 ? -9.056 -2.874 20.837 1.00 85.38 88 LYS A C 1
ATOM 674 O O . LYS A 1 88 ? -7.984 -2.806 20.250 1.00 85.38 88 LYS A O 1
ATOM 679 N N . GLN A 1 89 ? -10.139 -3.451 20.320 1.00 81.62 89 GLN A N 1
ATOM 680 C CA . GLN A 1 89 ? -10.140 -4.136 19.022 1.00 81.62 89 GLN A CA 1
ATOM 681 C C . GLN A 1 89 ? -9.932 -3.158 17.864 1.00 81.62 89 GLN A C 1
ATOM 683 O O . GLN A 1 89 ? -9.200 -3.459 16.931 1.00 81.62 89 GLN A O 1
ATOM 688 N N . GLU A 1 90 ? -10.543 -1.977 17.957 1.00 84.19 90 GLU A N 1
ATOM 689 C CA . GLU A 1 90 ? -10.357 -0.892 16.993 1.00 84.19 90 GLU A CA 1
ATOM 690 C C . GLU A 1 90 ? -8.884 -0.470 16.930 1.00 84.19 90 GLU A C 1
ATOM 692 O O . GLU A 1 90 ? -8.282 -0.514 15.864 1.00 84.19 90 GLU A O 1
ATOM 697 N N . LYS A 1 91 ? -8.260 -0.211 18.089 1.00 82.62 91 LYS A N 1
ATOM 698 C CA . LYS A 1 91 ? -6.838 0.163 18.168 1.00 82.62 91 LYS A CA 1
ATOM 699 C C . LYS A 1 91 ? -5.892 -0.904 17.620 1.00 82.62 91 LYS A C 1
ATOM 701 O O . LYS A 1 91 ? -4.911 -0.568 16.964 1.00 82.62 91 LYS A O 1
ATOM 706 N N . GLU A 1 92 ? -6.145 -2.177 17.922 1.00 83.00 92 GLU A N 1
ATOM 707 C CA . GLU A 1 92 ? -5.347 -3.285 17.382 1.00 83.00 92 GLU A CA 1
ATOM 708 C C . GLU A 1 92 ? -5.481 -3.350 15.856 1.00 83.00 92 GLU A C 1
ATOM 710 O O . GLU A 1 92 ? -4.476 -3.471 15.153 1.00 83.00 92 GLU A O 1
ATOM 715 N N . PHE A 1 93 ? -6.699 -3.180 15.340 1.00 82.00 93 PHE A N 1
ATOM 716 C CA . PHE A 1 93 ? -6.967 -3.228 13.908 1.00 82.00 93 PHE A CA 1
ATOM 717 C C . PHE A 1 93 ? -6.384 -2.022 13.157 1.00 82.00 93 PHE A C 1
ATOM 719 O O . PHE A 1 93 ? -5.766 -2.195 12.108 1.00 82.00 93 PHE A O 1
ATOM 726 N N . ASP A 1 94 ? -6.475 -0.814 13.716 1.00 83.00 94 ASP A N 1
ATOM 727 C CA . ASP A 1 94 ? -5.792 0.375 13.187 1.00 83.00 94 ASP A CA 1
ATOM 728 C C . ASP A 1 94 ? -4.265 0.196 13.199 1.00 83.00 94 ASP A C 1
ATOM 730 O O . ASP A 1 94 ? -3.570 0.593 12.257 1.00 83.00 94 ASP A O 1
ATOM 734 N N . GLY A 1 95 ? -3.734 -0.469 14.231 1.00 8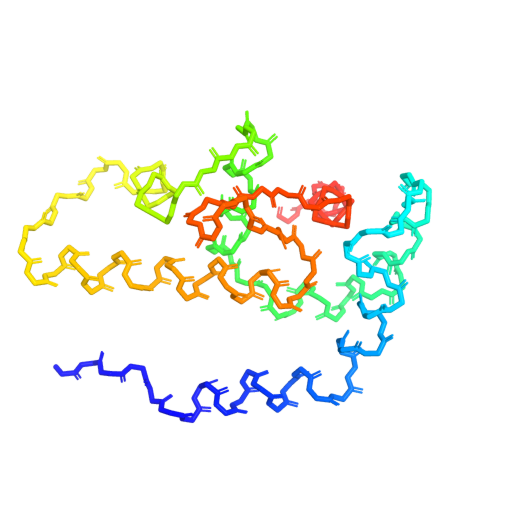2.94 95 GLY A N 1
ATOM 735 C CA . GLY A 1 95 ? -2.331 -0.867 14.316 1.00 82.94 95 GLY A CA 1
ATOM 736 C C . GLY A 1 95 ? -1.901 -1.730 13.130 1.00 82.94 95 GLY A C 1
ATOM 737 O O . GLY A 1 95 ? -0.904 -1.418 12.478 1.00 82.94 95 GLY A O 1
ATOM 738 N N . GLU A 1 96 ? -2.668 -2.767 12.785 1.00 85.75 96 GLU A N 1
ATOM 739 C CA . GLU A 1 96 ? -2.393 -3.613 11.613 1.00 85.75 96 GLU A CA 1
ATOM 740 C C . GLU A 1 96 ? -2.353 -2.816 10.302 1.00 85.75 96 GLU A C 1
ATOM 742 O O . GLU A 1 96 ? -1.509 -3.066 9.436 1.00 85.75 96 GLU A O 1
ATOM 747 N N . PHE A 1 97 ? -3.238 -1.830 10.151 1.00 86.81 97 PHE A N 1
ATOM 748 C CA . PHE A 1 97 ? -3.252 -0.956 8.980 1.00 86.81 97 PHE A CA 1
ATOM 749 C C . PHE A 1 97 ? -2.048 -0.024 8.927 1.00 86.81 97 PHE A C 1
ATOM 751 O O . PHE A 1 97 ? -1.454 0.143 7.860 1.00 86.81 97 PHE A O 1
ATOM 758 N N . ARG A 1 98 ? -1.624 0.512 10.072 1.00 89.62 98 ARG A N 1
ATOM 759 C CA . ARG A 1 98 ? -0.379 1.276 10.168 1.00 89.62 98 ARG A CA 1
ATOM 760 C C . ARG A 1 98 ? 0.821 0.422 9.762 1.00 89.62 98 ARG A C 1
ATOM 762 O O . ARG A 1 98 ? 1.607 0.856 8.926 1.00 89.62 98 ARG A O 1
ATOM 769 N N . TYR A 1 99 ? 0.928 -0.810 10.266 1.00 85.81 99 TYR A N 1
ATOM 770 C CA . TYR A 1 99 ? 1.993 -1.737 9.861 1.00 85.81 99 TYR A CA 1
ATOM 771 C C . TYR A 1 99 ? 1.976 -2.016 8.357 1.00 85.81 99 TYR A C 1
ATOM 773 O O . TYR A 1 99 ? 3.027 -2.033 7.717 1.00 85.81 99 TYR A O 1
ATOM 781 N N . ARG A 1 100 ? 0.789 -2.198 7.770 1.00 88.56 100 ARG A N 1
ATOM 782 C CA . ARG A 1 100 ? 0.632 -2.420 6.329 1.00 88.56 100 ARG A CA 1
ATOM 783 C C . ARG A 1 100 ? 1.144 -1.242 5.499 1.00 88.56 100 ARG A C 1
ATOM 785 O O . ARG A 1 100 ? 1.817 -1.457 4.492 1.00 88.56 100 ARG A O 1
ATOM 792 N N . LEU A 1 101 ? 0.813 -0.018 5.898 1.00 90.81 101 LEU A N 1
ATOM 793 C CA . LEU A 1 101 ? 1.229 1.193 5.189 1.00 90.81 101 LEU A CA 1
ATOM 794 C C . LEU A 1 101 ? 2.721 1.486 5.382 1.00 90.81 101 LEU A C 1
ATOM 796 O O . LEU A 1 101 ? 3.399 1.839 4.421 1.00 90.81 101 LEU A O 1
ATOM 800 N N . GLU A 1 102 ? 3.268 1.236 6.572 1.00 86.31 102 GLU A N 1
ATOM 801 C CA . GLU A 1 102 ? 4.716 1.297 6.800 1.00 86.31 102 GLU A CA 1
ATOM 802 C C . GLU A 1 102 ? 5.475 0.269 5.962 1.00 86.31 102 GLU A C 1
ATOM 804 O O . GLU A 1 102 ? 6.494 0.597 5.361 1.00 86.31 102 GLU A O 1
ATOM 809 N N . TYR A 1 103 ? 4.959 -0.954 5.844 1.00 83.56 103 TYR A N 1
ATOM 810 C CA . TYR A 1 103 ? 5.549 -1.967 4.973 1.00 83.56 103 TYR A CA 1
ATOM 811 C C . TYR A 1 103 ? 5.613 -1.493 3.511 1.00 83.56 103 TYR A C 1
ATOM 813 O O . TYR A 1 103 ? 6.664 -1.567 2.876 1.00 83.56 103 TYR A O 1
ATOM 821 N N . LEU A 1 104 ? 4.518 -0.931 2.990 1.00 88.44 104 LEU A N 1
ATOM 822 C CA . LEU A 1 104 ? 4.477 -0.356 1.640 1.00 88.44 104 LEU A CA 1
ATOM 823 C C . LEU A 1 104 ? 5.410 0.852 1.476 1.00 88.44 104 LEU A C 1
ATOM 825 O O . LEU A 1 104 ? 5.984 1.038 0.400 1.00 88.44 104 LEU A O 1
ATOM 829 N N . ARG A 1 105 ? 5.607 1.637 2.540 1.00 86.38 105 ARG A N 1
ATOM 830 C CA . ARG A 1 105 ? 6.546 2.764 2.563 1.00 86.38 105 ARG A CA 1
ATOM 831 C C . ARG A 1 105 ? 7.987 2.288 2.473 1.00 86.38 105 ARG A C 1
ATOM 833 O O . ARG A 1 105 ? 8.769 2.847 1.713 1.00 86.38 105 ARG A O 1
ATOM 840 N N . VAL A 1 106 ? 8.333 1.240 3.215 1.00 81.62 106 VAL A N 1
ATOM 841 C CA . VAL A 1 106 ? 9.673 0.643 3.187 1.00 81.62 106 VAL A CA 1
ATOM 842 C C . VAL A 1 106 ? 9.978 0.014 1.823 1.00 81.62 106 VAL A C 1
ATOM 844 O O . VAL A 1 106 ? 11.110 0.097 1.356 1.00 81.62 106 VAL A O 1
ATOM 847 N N . LEU A 1 107 ? 8.967 -0.524 1.137 1.00 78.88 107 LEU A N 1
ATOM 848 C CA . LEU A 1 107 ? 9.075 -0.959 -0.262 1.00 78.88 107 LEU A CA 1
ATOM 849 C C . LEU A 1 107 ? 9.127 0.199 -1.278 1.00 78.88 107 LEU A C 1
ATOM 851 O O . LEU A 1 107 ? 9.151 -0.048 -2.479 1.00 78.88 107 LEU A O 1
ATOM 855 N N . GLY A 1 108 ? 9.087 1.457 -0.833 1.00 80.62 108 GLY A N 1
ATOM 856 C CA . GLY A 1 108 ? 9.131 2.630 -1.706 1.00 80.62 108 GLY A CA 1
ATOM 857 C C . GLY A 1 108 ? 7.851 2.881 -2.509 1.00 80.62 108 GLY A C 1
ATOM 858 O O . GLY A 1 108 ? 7.857 3.720 -3.407 1.00 80.62 108 GLY A O 1
ATOM 859 N N . LEU A 1 109 ? 6.745 2.190 -2.214 1.00 87.75 109 LEU A N 1
ATOM 860 C CA . LEU A 1 109 ? 5.475 2.327 -2.945 1.00 87.75 109 LEU A CA 1
ATOM 861 C C . LEU A 1 109 ? 4.587 3.438 -2.387 1.00 87.75 109 LEU A C 1
ATOM 863 O O . LEU A 1 109 ? 3.744 3.987 -3.097 1.00 87.75 109 LEU A O 1
ATOM 867 N N . THR A 1 110 ? 4.788 3.783 -1.121 1.00 90.94 110 THR A N 1
ATOM 868 C CA . THR A 1 110 ? 4.123 4.905 -0.463 1.00 90.94 110 THR A CA 1
ATOM 869 C C . THR A 1 110 ? 5.137 5.809 0.220 1.00 90.94 110 THR A C 1
ATOM 871 O O . THR A 1 110 ? 6.268 5.412 0.487 1.00 90.94 110 THR A O 1
ATOM 874 N N . TYR A 1 111 ? 4.729 7.027 0.540 1.00 85.50 111 TYR A N 1
ATOM 875 C CA . TYR A 1 111 ? 5.478 7.943 1.392 1.00 85.50 111 TYR A CA 1
ATOM 876 C C . TYR A 1 111 ? 4.527 8.615 2.379 1.00 85.50 111 TYR A C 1
ATOM 878 O O . TYR A 1 111 ? 3.314 8.595 2.175 1.00 85.50 111 TYR A O 1
ATOM 886 N N . THR A 1 112 ? 5.077 9.170 3.458 1.00 87.31 112 THR A N 1
ATOM 887 C CA . THR A 1 112 ? 4.288 9.836 4.498 1.00 87.31 112 THR A CA 1
ATOM 888 C C . THR A 1 112 ? 4.307 11.351 4.340 1.00 87.31 112 THR A C 1
ATOM 890 O O . THR A 1 112 ? 5.388 11.942 4.291 1.00 87.31 112 THR A O 1
ATOM 893 N N . HIS A 1 113 ? 3.138 11.985 4.367 1.00 80.44 113 HIS A N 1
ATOM 894 C CA . HIS A 1 113 ? 2.980 13.416 4.610 1.00 80.44 113 HIS A CA 1
ATOM 895 C C . HIS A 1 113 ? 2.848 13.676 6.109 1.00 80.44 113 HIS A C 1
ATOM 897 O O . HIS A 1 113 ? 2.077 13.008 6.799 1.00 80.44 113 HIS A O 1
ATOM 903 N N . SER A 1 114 ? 3.621 14.638 6.623 1.00 76.88 114 SER A N 1
ATOM 904 C CA . SER A 1 114 ? 3.545 15.098 8.022 1.00 76.88 114 SER A CA 1
ATOM 905 C C . SER A 1 114 ? 3.641 13.985 9.086 1.00 76.88 114 SER A C 1
ATOM 907 O O . SER A 1 114 ? 3.265 14.187 10.235 1.00 76.88 114 SER A O 1
ATOM 909 N N . GLY A 1 115 ? 4.157 12.806 8.714 1.00 76.12 115 GLY A N 1
ATOM 910 C CA . GLY A 1 115 ? 4.344 11.642 9.586 1.00 76.12 115 GLY A CA 1
ATOM 911 C C . GLY A 1 115 ? 3.094 10.801 9.881 1.00 76.12 115 GLY A C 1
ATOM 912 O O . GLY A 1 115 ? 3.217 9.802 10.587 1.00 76.12 115 GLY A O 1
ATOM 913 N N . THR A 1 116 ? 1.913 11.164 9.372 1.00 83.00 116 THR A N 1
ATOM 914 C CA . THR A 1 116 ? 0.643 10.518 9.772 1.00 83.00 116 THR A CA 1
ATOM 915 C C . THR A 1 116 ? -0.230 10.049 8.619 1.00 83.00 116 THR A C 1
ATOM 917 O O . THR A 1 116 ? -1.063 9.167 8.817 1.00 83.00 116 THR A O 1
ATOM 920 N N . GLU A 1 117 ? -0.051 10.605 7.425 1.00 91.88 117 GLU A N 1
ATOM 921 C CA . GLU A 1 117 ? -0.844 10.241 6.255 1.00 91.88 117 GLU A CA 1
ATOM 922 C C . GLU A 1 117 ? 0.043 9.699 5.143 1.00 91.88 117 GLU A C 1
ATOM 924 O O . GLU A 1 117 ? 1.207 10.079 5.038 1.00 91.88 117 GLU A O 1
ATOM 929 N N . TYR A 1 118 ? -0.505 8.813 4.318 1.00 92.75 118 TYR A N 1
ATOM 930 C CA . TYR A 1 118 ? 0.221 8.099 3.279 1.00 92.75 118 TYR A CA 1
ATOM 931 C C . TYR A 1 118 ? -0.322 8.437 1.899 1.00 92.75 118 TYR A C 1
ATOM 933 O O . TYR A 1 118 ? -1.533 8.512 1.696 1.00 92.75 118 TYR A O 1
ATOM 941 N N . SER A 1 119 ? 0.595 8.522 0.942 1.00 92.50 1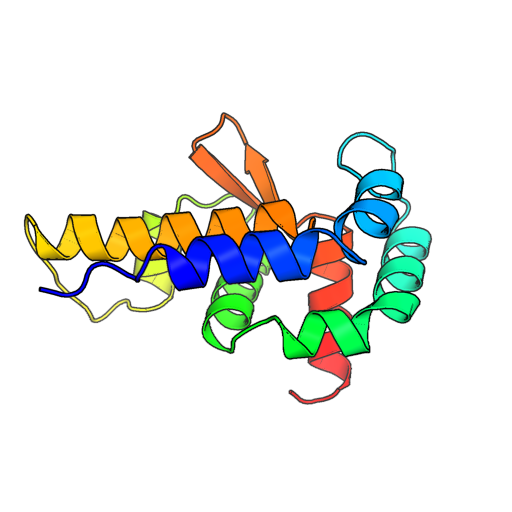19 SER A N 1
ATOM 942 C CA . SER A 1 119 ? 0.321 8.749 -0.476 1.00 92.50 119 SER A CA 1
ATOM 943 C C . SER A 1 119 ? 1.162 7.814 -1.334 1.00 92.50 119 SER A C 1
ATOM 945 O O . SER A 1 119 ? 2.208 7.326 -0.896 1.00 92.50 119 SER A O 1
ATOM 947 N N . LEU A 1 120 ? 0.728 7.554 -2.570 1.00 91.44 120 LEU A N 1
ATOM 948 C CA . LEU A 1 120 ? 1.516 6.760 -3.516 1.00 91.44 120 LEU A CA 1
ATOM 949 C C . LEU A 1 120 ? 2.722 7.537 -4.043 1.00 91.44 120 LEU A C 1
ATOM 951 O O . LEU A 1 120 ? 2.588 8.666 -4.516 1.00 91.44 120 LEU A O 1
ATOM 955 N N . THR A 1 121 ? 3.878 6.881 -4.083 1.00 87.44 121 THR A N 1
ATOM 956 C CA . THR A 1 121 ? 5.027 7.355 -4.866 1.00 87.44 121 THR A CA 1
ATOM 957 C C . THR A 1 121 ? 4.779 7.162 -6.368 1.00 87.44 121 THR A C 1
ATOM 959 O O . THR A 1 121 ? 3.829 6.490 -6.787 1.00 87.44 121 THR A O 1
ATOM 962 N N . ALA A 1 122 ? 5.665 7.709 -7.209 1.00 83.19 122 ALA A N 1
ATOM 963 C CA . ALA A 1 122 ? 5.682 7.389 -8.637 1.00 83.19 122 ALA A CA 1
ATOM 964 C C . ALA A 1 122 ? 5.834 5.872 -8.869 1.00 83.19 122 ALA A C 1
ATOM 966 O O . ALA A 1 122 ? 5.067 5.298 -9.640 1.00 83.19 122 ALA A O 1
ATOM 967 N N . LEU A 1 123 ? 6.726 5.213 -8.117 1.00 84.56 123 LEU A N 1
ATOM 968 C CA . LEU A 1 123 ? 6.903 3.756 -8.132 1.00 84.56 123 LEU A CA 1
ATOM 969 C C . LEU A 1 123 ? 5.626 3.008 -7.737 1.00 84.56 123 LEU A C 1
ATOM 971 O O . LEU A 1 123 ? 5.251 2.051 -8.408 1.00 84.56 123 LEU A O 1
ATOM 975 N N . GLY A 1 124 ? 4.919 3.458 -6.697 1.00 89.94 124 GLY A N 1
ATOM 976 C CA . GLY A 1 124 ? 3.640 2.878 -6.279 1.00 89.94 124 GLY A CA 1
ATOM 977 C C . GLY A 1 124 ? 2.580 2.928 -7.379 1.00 89.94 124 GLY A C 1
ATOM 978 O O . GLY A 1 124 ? 1.896 1.933 -7.637 1.00 89.94 124 GLY A O 1
ATOM 979 N N . LYS A 1 125 ? 2.486 4.062 -8.084 1.00 91.25 125 LYS A N 1
ATOM 980 C CA . LYS A 1 125 ? 1.580 4.232 -9.232 1.00 91.25 125 LYS A CA 1
ATOM 981 C C . LYS A 1 125 ? 1.979 3.337 -10.405 1.00 91.25 125 LYS A C 1
ATOM 983 O O . LYS A 1 125 ? 1.122 2.659 -10.974 1.00 91.25 125 LYS A O 1
ATOM 988 N N . SER A 1 126 ? 3.262 3.296 -10.759 1.00 88.31 126 SER A N 1
ATOM 989 C CA . SER A 1 126 ? 3.786 2.431 -11.824 1.00 88.31 126 SER A CA 1
ATOM 990 C C . SER A 1 126 ? 3.564 0.949 -11.516 1.00 88.31 126 SER A C 1
ATOM 992 O O . SER A 1 126 ? 3.072 0.209 -12.371 1.00 88.31 126 SER A O 1
ATOM 994 N N . PHE A 1 127 ? 3.806 0.532 -10.272 1.00 91.12 127 PHE A N 1
ATOM 995 C CA . PHE A 1 127 ? 3.531 -0.818 -9.793 1.00 91.12 127 PHE A CA 1
ATOM 996 C C . PHE A 1 127 ? 2.053 -1.187 -9.948 1.00 91.12 127 PHE A C 1
ATOM 998 O O . PHE A 1 127 ? 1.740 -2.205 -10.564 1.00 91.12 127 PHE A O 1
ATOM 1005 N N . LEU A 1 128 ? 1.130 -0.345 -9.467 1.00 93.50 128 LEU A N 1
ATOM 1006 C CA . LEU A 1 128 ? -0.308 -0.582 -9.625 1.00 93.50 128 LEU A CA 1
ATOM 1007 C C . LEU A 1 128 ? -0.740 -0.644 -11.089 1.00 93.50 128 LEU A C 1
ATOM 1009 O O . LEU A 1 128 ? -1.586 -1.464 -11.443 1.00 93.50 128 LEU A O 1
ATOM 1013 N N . ASN A 1 129 ? -0.191 0.218 -11.943 1.00 92.44 129 ASN A N 1
ATOM 1014 C CA . ASN A 1 129 ? -0.506 0.212 -13.368 1.00 92.44 129 ASN A CA 1
ATOM 1015 C C . ASN A 1 129 ? -0.040 -1.079 -14.035 1.00 92.44 129 ASN A C 1
ATOM 1017 O O . ASN A 1 129 ? -0.794 -1.667 -14.810 1.00 92.44 129 ASN A O 1
ATOM 1021 N N . ARG A 1 130 ? 1.160 -1.565 -13.702 1.00 90.75 130 ARG A N 1
ATOM 1022 C CA . ARG A 1 130 ? 1.624 -2.867 -14.176 1.00 90.75 130 ARG A CA 1
ATOM 1023 C C . ARG A 1 130 ? 0.751 -4.007 -13.647 1.00 90.75 130 ARG A C 1
ATOM 1025 O O . ARG A 1 130 ? 0.309 -4.817 -14.454 1.00 90.75 130 ARG A O 1
ATOM 1032 N N . TYR A 1 131 ? 0.409 -3.996 -12.360 1.00 91.50 131 TYR A N 1
ATOM 1033 C CA . TYR A 1 131 ? -0.487 -4.980 -11.745 1.00 91.50 131 TYR A CA 1
ATOM 1034 C C . TYR A 1 131 ? -1.846 -5.063 -12.456 1.00 91.50 131 TYR A C 1
ATOM 1036 O O . TYR A 1 131 ? -2.320 -6.150 -12.773 1.00 91.50 131 TYR A O 1
ATOM 1044 N N . LYS A 1 132 ? -2.440 -3.913 -12.811 1.00 90.12 132 LYS A N 1
ATOM 1045 C CA . LYS A 1 132 ? -3.688 -3.845 -13.595 1.00 90.12 132 LYS A CA 1
ATOM 1046 C C . LYS A 1 132 ? -3.545 -4.471 -14.995 1.00 90.12 132 LYS A C 1
ATOM 1048 O O . LYS A 1 132 ? -4.500 -5.075 -15.473 1.00 90.12 132 LYS A O 1
ATOM 1053 N N . ARG A 1 133 ? -2.387 -4.332 -15.659 1.00 88.81 133 ARG A N 1
ATOM 1054 C CA . ARG A 1 133 ? -2.140 -4.893 -17.008 1.00 88.81 133 ARG A CA 1
ATOM 1055 C C . ARG A 1 133 ? -2.023 -6.417 -17.017 1.00 88.81 133 ARG A C 1
ATOM 1057 O O . ARG A 1 133 ? -2.345 -7.025 -18.029 1.00 88.81 133 ARG A O 1
ATOM 1064 N N . GLU A 1 134 ? -1.575 -7.019 -15.919 1.00 84.19 134 GLU A N 1
ATOM 1065 C CA . GLU A 1 134 ? -1.404 -8.475 -15.813 1.00 84.19 134 GLU A CA 1
ATOM 1066 C C . GLU A 1 134 ? -2.700 -9.224 -15.449 1.00 84.19 134 GLU A C 1
ATOM 1068 O O . GLU A 1 134 ? -2.719 -10.451 -15.451 1.00 84.19 134 GLU A O 1
ATOM 1073 N N . GLY A 1 135 ? -3.801 -8.508 -15.186 1.00 66.50 135 GLY A N 1
ATOM 1074 C CA . GLY A 1 135 ? -5.105 -9.118 -14.900 1.00 66.50 135 GLY A CA 1
ATOM 1075 C C . GLY A 1 135 ? -5.224 -9.748 -13.507 1.00 66.50 135 GLY A C 1
ATOM 1076 O O . GLY A 1 135 ? -6.078 -10.613 -13.308 1.00 66.50 135 GLY A O 1
ATOM 1077 N N . LEU A 1 136 ? -4.378 -9.325 -12.560 1.00 56.50 136 LEU A N 1
ATOM 1078 C CA . LEU A 1 136 ? -4.354 -9.790 -11.166 1.00 56.50 136 LEU A CA 1
ATOM 1079 C C . LEU A 1 136 ? -5.173 -8.895 -10.213 1.00 56.50 136 LEU A C 1
ATOM 1081 O O . LEU A 1 136 ? -5.493 -7.726 -10.537 1.00 56.50 136 LEU A O 1
#